Protein AF-A0A971V1D0-F1 (afdb_monomer_lite)

Radius of gyration: 18.41 Å; chains: 1; bounding box: 41×33×54 Å

pLDDT: mean 79.42, std 13.07, range [38.38, 95.38]

Structure (mmCIF, N/CA/C/O backbone):
data_AF-A0A971V1D0-F1
#
_entry.id   AF-A0A971V1D0-F1
#
loop_
_atom_site.group_PDB
_atom_site.id
_atom_site.type_symbol
_atom_site.label_atom_id
_atom_site.label_alt_id
_atom_site.label_comp_id
_atom_site.label_asym_id
_atom_site.label_entity_id
_atom_site.label_seq_id
_atom_site.pdbx_PDB_ins_code
_atom_site.Cartn_x
_atom_site.Cartn_y
_atom_site.Cartn_z
_atom_site.occupancy
_atom_site.B_iso_or_equiv
_atom_site.auth_seq_id
_atom_site.auth_comp_id
_atom_site.auth_asym_id
_atom_site.auth_atom_id
_atom_site.pdbx_PDB_model_num
ATOM 1 N N . MET A 1 1 ? -25.197 -19.937 14.192 1.00 38.38 1 MET A N 1
ATOM 2 C CA . MET A 1 1 ? -24.171 -19.805 15.252 1.00 38.38 1 MET A CA 1
ATOM 3 C C . MET A 1 1 ? -22.985 -19.018 14.695 1.00 38.38 1 MET A C 1
ATOM 5 O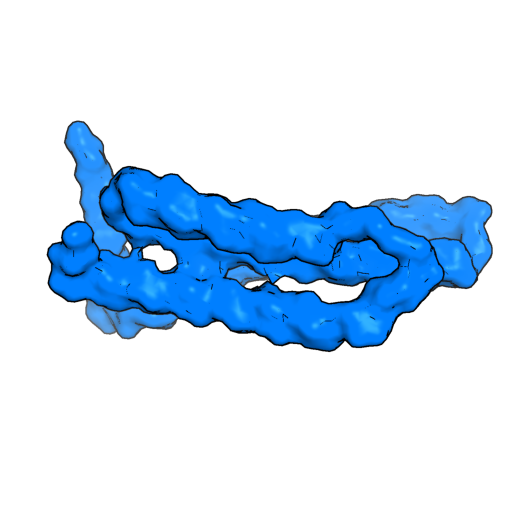 O . MET A 1 1 ? -22.169 -19.589 13.988 1.00 38.38 1 MET A O 1
ATOM 9 N N . GLN A 1 2 ? -22.921 -17.699 14.919 1.00 45.62 2 GLN A N 1
ATOM 10 C CA . GLN A 1 2 ? -21.775 -16.886 14.486 1.00 45.62 2 GLN A CA 1
ATOM 11 C C . GLN A 1 2 ? -20.561 -17.219 15.357 1.00 45.62 2 GLN A C 1
ATOM 13 O O . GLN A 1 2 ? -20.574 -17.021 16.573 1.00 45.62 2 GLN A O 1
ATOM 18 N N . SER A 1 3 ? -19.518 -17.765 14.744 1.00 40.78 3 SER A N 1
ATOM 19 C CA . SER A 1 3 ? -18.291 -18.155 15.425 1.00 40.78 3 SER A CA 1
ATOM 20 C C . SER A 1 3 ? -17.591 -16.923 16.017 1.00 40.78 3 SER A C 1
ATOM 22 O O . SER A 1 3 ? -16.982 -16.144 15.285 1.00 40.78 3 SER A O 1
ATOM 24 N N . LYS A 1 4 ? -17.649 -16.758 17.347 1.00 47.50 4 LYS A N 1
ATOM 25 C CA . LYS A 1 4 ? -17.005 -15.682 18.133 1.00 47.50 4 LYS A CA 1
ATOM 26 C C . LYS A 1 4 ? -15.464 -15.796 18.169 1.00 47.50 4 LYS A C 1
ATOM 28 O O . LYS A 1 4 ? -14.857 -15.616 19.219 1.00 47.50 4 LYS A O 1
ATOM 33 N N . ARG A 1 5 ? -14.808 -16.125 17.049 1.00 54.47 5 ARG A N 1
ATOM 34 C CA . ARG A 1 5 ? -13.350 -16.356 16.999 1.00 54.47 5 ARG A CA 1
ATOM 35 C C . ARG A 1 5 ? -12.552 -15.072 17.211 1.00 54.47 5 ARG A C 1
ATOM 37 O O . ARG A 1 5 ? -11.603 -15.095 17.979 1.00 54.47 5 ARG A O 1
ATOM 44 N N . LEU A 1 6 ? -13.004 -13.948 16.645 1.00 53.62 6 LEU A N 1
ATOM 45 C CA . LEU A 1 6 ? -12.377 -12.635 16.861 1.00 53.62 6 LEU A CA 1
ATOM 46 C C . LEU A 1 6 ? -12.396 -12.224 18.345 1.00 53.62 6 LEU A C 1
ATOM 48 O O . LEU A 1 6 ? -11.446 -11.637 18.847 1.00 53.62 6 LEU A O 1
ATOM 52 N N . LYS A 1 7 ? -13.464 -12.606 19.061 1.00 48.44 7 LYS A N 1
ATOM 53 C CA . LYS A 1 7 ? -13.623 -12.355 20.497 1.00 48.44 7 LYS A CA 1
ATOM 54 C C . LYS A 1 7 ? -12.647 -13.192 21.334 1.00 48.44 7 LYS A C 1
ATOM 56 O O . LYS A 1 7 ? -12.156 -12.710 22.342 1.00 48.44 7 LYS A O 1
ATOM 61 N N . LEU A 1 8 ? -12.335 -14.417 20.904 1.00 53.31 8 LEU A N 1
ATOM 62 C CA . LEU A 1 8 ? -11.388 -15.299 21.595 1.00 53.31 8 LEU A CA 1
ATOM 63 C C . LEU A 1 8 ? -9.934 -14.817 21.450 1.00 53.31 8 LEU A C 1
ATOM 65 O O . LEU A 1 8 ? -9.179 -14.868 22.415 1.00 53.31 8 LEU A O 1
ATOM 69 N N . THR A 1 9 ? -9.553 -14.304 20.274 1.00 53.28 9 THR A N 1
ATOM 70 C CA . THR A 1 9 ? -8.201 -13.768 20.029 1.00 53.28 9 THR A CA 1
ATOM 71 C C . THR A 1 9 ? -7.917 -12.492 20.828 1.00 53.28 9 THR A C 1
ATOM 73 O O . THR A 1 9 ? -6.769 -12.239 21.189 1.00 53.28 9 THR A O 1
ATOM 76 N N . LEU A 1 10 ? -8.960 -11.707 21.127 1.00 51.62 10 LEU A N 1
ATOM 77 C CA . LEU A 1 10 ? -8.881 -10.507 21.968 1.00 51.62 10 LEU A CA 1
ATOM 78 C C . LEU A 1 10 ? -8.724 -10.821 23.468 1.00 51.62 10 LEU A C 1
ATOM 80 O O . LEU A 1 10 ? -8.243 -9.984 24.216 1.00 51.62 10 LEU A O 1
ATOM 84 N N . HIS A 1 11 ? -9.122 -12.014 23.923 1.00 55.97 11 HIS A N 1
ATOM 85 C CA . HIS A 1 11 ? -9.040 -12.410 25.336 1.00 55.97 11 HIS A CA 1
ATOM 86 C C . HIS A 1 11 ? -7.695 -13.049 25.732 1.00 55.97 11 HIS A C 1
ATOM 88 O O . HIS A 1 11 ? -7.510 -13.403 26.896 1.00 55.97 11 HIS A O 1
ATOM 94 N N . LEU A 1 12 ? -6.751 -13.214 24.796 1.00 56.88 12 LEU A N 1
ATOM 95 C CA . LEU A 1 12 ? -5.390 -13.646 25.128 1.00 56.88 12 LEU A CA 1
ATOM 96 C C . LEU A 1 12 ? -4.647 -12.540 25.903 1.00 56.88 12 LEU A C 1
ATOM 98 O O . LEU A 1 12 ? -4.850 -11.365 25.610 1.00 56.88 12 LEU A O 1
ATOM 102 N N . PRO A 1 13 ? -3.729 -12.883 26.830 1.00 55.31 13 PRO A N 1
ATOM 103 C CA . PRO A 1 13 ? -2.932 -11.933 27.618 1.00 55.31 13 PRO A CA 1
ATOM 104 C C . PRO A 1 13 ? -1.824 -11.255 26.782 1.00 55.31 13 PRO A C 1
ATOM 106 O O . PRO A 1 13 ? -0.701 -11.051 27.238 1.00 55.31 13 PRO A O 1
ATOM 109 N N . LEU A 1 14 ? -2.118 -10.943 25.522 1.00 57.25 14 LEU A N 1
ATOM 110 C CA . LEU A 1 14 ? -1.252 -10.258 24.575 1.00 57.25 14 LEU A CA 1
ATOM 111 C C . LEU A 1 14 ? -1.918 -8.947 24.178 1.00 57.25 14 LEU A C 1
ATOM 113 O O . LEU A 1 14 ? -3.125 -8.882 23.971 1.00 57.25 14 LEU A O 1
ATOM 117 N N . ASN A 1 15 ? -1.110 -7.898 24.049 1.00 63.88 15 ASN A N 1
ATOM 118 C CA . ASN A 1 15 ? -1.596 -6.581 23.664 1.00 63.88 15 ASN A CA 1
ATOM 119 C C . ASN A 1 15 ? -2.278 -6.673 22.282 1.00 63.88 15 ASN A C 1
ATOM 121 O O . ASN A 1 15 ? -1.629 -7.021 21.297 1.00 63.88 15 ASN A O 1
ATOM 125 N N . GLU A 1 16 ? -3.578 -6.394 22.206 1.00 66.38 16 GLU A N 1
ATOM 126 C CA . GLU A 1 16 ? -4.441 -6.669 21.041 1.00 66.38 16 GLU A CA 1
ATOM 127 C C . GLU A 1 16 ? -3.915 -6.024 19.748 1.00 66.38 16 GLU A C 1
ATOM 129 O O . GLU A 1 16 ? -3.944 -6.628 18.675 1.00 66.38 16 GLU A O 1
ATOM 134 N N . ALA A 1 17 ? -3.335 -4.825 19.869 1.00 68.25 17 ALA A N 1
ATOM 135 C CA . ALA A 1 17 ? -2.688 -4.117 18.769 1.00 68.25 17 ALA A CA 1
ATOM 136 C C . ALA A 1 17 ? -1.504 -4.901 18.172 1.00 68.25 17 ALA A C 1
ATOM 138 O O . ALA A 1 17 ? -1.278 -4.835 16.965 1.00 68.25 17 ALA A O 1
ATOM 139 N N . LYS A 1 18 ? -0.772 -5.680 18.984 1.00 74.81 18 LYS A N 1
ATOM 140 C CA . LYS A 1 18 ? 0.316 -6.549 18.504 1.00 74.81 18 LYS A CA 1
ATOM 141 C C . LYS A 1 18 ? -0.226 -7.738 17.714 1.00 74.81 18 LYS A C 1
ATOM 143 O O . LYS A 1 18 ? 0.338 -8.056 16.674 1.00 74.81 18 LYS A O 1
ATOM 148 N N . ASN A 1 19 ? -1.326 -8.349 18.157 1.00 78.12 19 ASN A N 1
ATOM 149 C CA . ASN A 1 19 ? -1.958 -9.456 17.429 1.00 78.12 19 ASN A CA 1
ATOM 150 C C . ASN A 1 19 ? -2.538 -8.981 16.092 1.00 78.12 19 ASN A C 1
ATOM 152 O O . ASN A 1 19 ? -2.327 -9.628 15.068 1.00 78.12 19 ASN A O 1
ATOM 156 N N . LEU A 1 20 ? -3.205 -7.822 16.083 1.00 78.88 20 LEU A N 1
ATOM 157 C CA . LEU A 1 20 ? -3.705 -7.213 14.852 1.00 78.88 20 LEU A CA 1
ATOM 158 C C . LEU A 1 20 ? -2.561 -6.876 13.888 1.00 78.88 20 LEU A C 1
ATOM 160 O O . LEU A 1 20 ? -2.631 -7.208 12.708 1.00 78.88 20 LEU A O 1
ATOM 164 N N . CYS A 1 21 ? -1.491 -6.262 14.400 1.00 81.31 21 CYS A N 1
ATOM 165 C CA . CYS A 1 21 ? -0.308 -5.937 13.612 1.00 81.31 21 CYS A CA 1
ATOM 166 C C . CYS A 1 21 ? 0.349 -7.200 13.036 1.00 81.31 21 CYS A C 1
ATOM 168 O O . CYS A 1 21 ? 0.709 -7.211 11.865 1.00 81.31 21 CYS A O 1
ATOM 170 N N . ALA A 1 22 ? 0.432 -8.291 13.806 1.00 84.31 22 ALA A N 1
ATOM 171 C CA . ALA A 1 22 ? 0.962 -9.564 13.323 1.00 84.31 22 ALA A CA 1
ATOM 172 C C . ALA A 1 22 ? 0.093 -10.175 12.209 1.00 84.31 22 ALA A C 1
ATOM 174 O O . ALA A 1 22 ? 0.626 -10.636 11.202 1.00 84.31 22 ALA A O 1
ATOM 175 N N . MET A 1 23 ? -1.237 -10.141 12.348 1.00 85.56 23 MET A N 1
ATOM 176 C CA . MET A 1 23 ? -2.163 -10.650 11.327 1.00 85.56 23 MET A CA 1
ATOM 177 C C . MET A 1 23 ? -2.122 -9.818 10.042 1.00 85.56 23 MET A C 1
ATOM 179 O O . MET A 1 23 ? -2.003 -10.370 8.948 1.00 85.56 23 MET A O 1
ATOM 183 N N . LEU A 1 24 ? -2.186 -8.490 10.167 1.00 86.62 24 LEU A N 1
ATOM 184 C CA . LEU A 1 24 ? -2.082 -7.587 9.022 1.00 86.62 24 LEU A CA 1
ATOM 185 C C . LEU A 1 24 ? -0.709 -7.715 8.359 1.00 86.62 24 LEU A C 1
ATOM 187 O O . LEU A 1 24 ? -0.640 -7.867 7.141 1.00 86.62 24 LEU A O 1
ATOM 191 N N . GLY A 1 25 ? 0.358 -7.732 9.159 1.00 87.12 25 GLY A N 1
ATOM 192 C CA . GLY A 1 25 ? 1.737 -7.882 8.706 1.00 87.12 25 GLY A CA 1
ATOM 193 C C . GLY A 1 25 ? 1.971 -9.187 7.951 1.00 87.12 25 GLY A C 1
ATOM 194 O O . GLY A 1 25 ? 2.613 -9.169 6.907 1.00 87.12 25 GLY A O 1
ATOM 195 N N . TYR A 1 26 ? 1.390 -10.300 8.405 1.00 90.00 26 TYR A N 1
ATOM 196 C CA . TYR A 1 26 ? 1.471 -11.573 7.688 1.00 90.00 26 TYR A CA 1
ATOM 197 C C . TYR A 1 26 ? 0.884 -11.479 6.273 1.00 90.00 26 TYR A C 1
ATOM 199 O O . TYR A 1 26 ? 1.526 -11.894 5.308 1.00 90.00 26 TYR A O 1
ATOM 207 N N . GLY A 1 27 ? -0.297 -10.872 6.125 1.00 89.38 27 GLY A N 1
ATOM 208 C CA . GLY A 1 27 ? -0.881 -10.660 4.800 1.00 89.38 27 GLY A CA 1
ATOM 209 C C . GLY A 1 27 ? -0.058 -9.707 3.934 1.00 89.38 27 GLY A C 1
ATOM 210 O O . GLY A 1 27 ? 0.128 -9.991 2.756 1.00 89.38 27 GLY A O 1
ATOM 211 N N . VAL A 1 28 ? 0.521 -8.646 4.511 1.00 90.31 28 VAL A N 1
ATOM 212 C CA . VAL A 1 28 ? 1.440 -7.740 3.794 1.00 90.31 28 VAL A CA 1
ATOM 213 C C . VAL A 1 28 ? 2.679 -8.483 3.281 1.00 90.31 28 VAL A C 1
ATOM 215 O O . VAL A 1 28 ? 3.096 -8.239 2.152 1.00 90.31 28 VAL A O 1
ATOM 218 N N . VAL A 1 29 ? 3.242 -9.412 4.061 1.00 93.44 29 VAL A N 1
ATOM 219 C CA . VAL A 1 29 ? 4.396 -10.235 3.648 1.00 93.44 29 VAL A CA 1
ATOM 220 C C . VAL A 1 29 ? 4.035 -11.182 2.502 1.00 93.44 29 VAL A C 1
ATOM 222 O O . VAL A 1 29 ? 4.808 -11.336 1.559 1.00 93.44 29 VAL A O 1
ATOM 225 N N . ILE A 1 30 ? 2.859 -11.811 2.542 1.00 93.69 30 ILE A N 1
ATOM 226 C CA . ILE A 1 30 ? 2.406 -12.654 1.425 1.00 93.69 30 ILE A CA 1
ATOM 227 C C . ILE A 1 30 ? 2.189 -11.804 0.172 1.00 93.69 30 ILE A C 1
ATOM 229 O O . ILE A 1 30 ? 2.620 -12.184 -0.917 1.00 93.69 30 ILE A O 1
ATOM 233 N N . LEU A 1 31 ? 1.539 -10.647 0.322 1.00 93.19 31 LEU A N 1
ATOM 234 C CA . LEU A 1 31 ? 1.256 -9.742 -0.787 1.00 93.19 31 LEU A CA 1
ATOM 235 C C . LEU A 1 31 ? 2.553 -9.236 -1.433 1.00 93.19 31 LEU A C 1
ATOM 237 O O . LEU A 1 31 ? 2.666 -9.220 -2.656 1.00 93.19 31 LEU A O 1
ATOM 241 N N . SER A 1 32 ? 3.551 -8.884 -0.617 1.00 92.62 32 SER A N 1
ATOM 242 C CA . SER A 1 32 ? 4.852 -8.434 -1.106 1.00 92.62 32 SER A CA 1
ATOM 243 C C . SER A 1 32 ? 5.584 -9.536 -1.864 1.00 92.62 32 SER A C 1
ATOM 245 O O . SER A 1 32 ? 6.130 -9.269 -2.933 1.00 92.62 32 SER A O 1
ATOM 247 N N . LEU A 1 33 ? 5.525 -10.785 -1.390 1.00 95.12 33 LEU A N 1
ATOM 248 C CA . LEU A 1 33 ? 6.097 -11.930 -2.098 1.00 95.12 33 LEU A CA 1
ATOM 249 C C . LEU A 1 33 ? 5.423 -12.135 -3.461 1.00 95.12 33 LEU A C 1
ATOM 251 O O . LEU A 1 33 ? 6.114 -12.280 -4.470 1.00 95.12 33 LEU A O 1
ATOM 255 N N . LEU A 1 34 ? 4.089 -12.074 -3.521 1.00 94.81 34 LEU A N 1
ATOM 256 C CA . LEU A 1 34 ? 3.343 -12.167 -4.780 1.00 94.81 34 LEU A CA 1
ATOM 257 C C . LEU A 1 34 ? 3.692 -11.028 -5.746 1.00 94.81 34 LEU A C 1
ATOM 259 O O . LEU A 1 34 ? 3.858 -11.268 -6.944 1.00 94.81 34 LEU A O 1
ATOM 263 N N . PHE A 1 35 ? 3.850 -9.801 -5.246 1.00 92.69 35 PHE A N 1
ATOM 264 C CA . PHE A 1 35 ? 4.257 -8.657 -6.064 1.00 92.69 35 PHE A CA 1
ATOM 265 C C . PHE A 1 35 ? 5.683 -8.787 -6.579 1.00 92.69 35 PHE A C 1
ATOM 267 O O . PHE A 1 35 ? 5.915 -8.488 -7.747 1.00 92.69 35 PHE A O 1
ATOM 274 N N . ILE A 1 36 ? 6.614 -9.295 -5.769 1.00 93.25 36 ILE A N 1
ATOM 275 C CA . ILE A 1 36 ? 7.984 -9.580 -6.210 1.00 93.25 36 ILE A CA 1
ATOM 276 C C . ILE A 1 36 ? 7.963 -10.611 -7.338 1.00 93.25 36 ILE A C 1
ATOM 278 O O . ILE A 1 36 ? 8.539 -10.358 -8.393 1.00 93.25 36 ILE A O 1
ATOM 282 N N . VAL A 1 37 ? 7.257 -11.732 -7.164 1.00 95.38 37 VAL A N 1
ATOM 283 C CA . VAL A 1 37 ? 7.144 -12.771 -8.204 1.00 95.38 37 VAL A CA 1
ATOM 284 C C . VAL A 1 37 ? 6.527 -12.198 -9.481 1.00 95.38 37 VAL A C 1
ATOM 286 O O . VAL A 1 37 ? 7.066 -12.392 -10.568 1.00 95.38 37 VAL A O 1
ATOM 289 N N . THR A 1 38 ? 5.444 -11.431 -9.358 1.00 92.94 38 THR A N 1
ATOM 290 C CA . THR A 1 38 ? 4.771 -10.793 -10.501 1.00 92.94 38 THR A CA 1
ATOM 291 C C . THR A 1 38 ? 5.694 -9.804 -11.219 1.00 92.94 38 THR A C 1
ATOM 293 O O . THR A 1 38 ? 5.755 -9.787 -12.447 1.00 92.94 38 THR A O 1
ATOM 296 N N . CYS A 1 39 ? 6.456 -9.011 -10.463 1.00 91.62 39 CYS A N 1
ATOM 297 C CA . CYS A 1 39 ? 7.432 -8.064 -10.992 1.00 91.62 39 CYS A CA 1
ATOM 298 C C . CYS A 1 39 ? 8.564 -8.783 -11.741 1.00 91.62 39 CYS A C 1
ATOM 300 O O . CYS A 1 39 ? 8.898 -8.393 -12.856 1.00 91.62 39 CYS A O 1
ATOM 302 N N . LEU A 1 40 ? 9.102 -9.870 -11.177 1.00 92.31 40 LEU A N 1
ATOM 303 C CA . LEU A 1 40 ? 10.153 -10.672 -11.808 1.00 92.31 40 LEU A CA 1
ATOM 304 C C . LEU A 1 40 ? 9.683 -11.309 -13.117 1.00 92.31 40 LEU A C 1
ATOM 306 O O . LEU A 1 40 ? 10.407 -11.260 -14.107 1.00 92.31 40 LEU A O 1
ATOM 310 N N . VAL A 1 41 ? 8.472 -11.870 -13.143 1.00 93.69 41 VAL A N 1
ATOM 311 C CA . VAL A 1 41 ? 7.910 -12.481 -14.357 1.00 93.69 41 VAL A CA 1
ATOM 312 C C . VAL A 1 41 ? 7.691 -11.427 -15.444 1.00 93.69 41 VAL A C 1
ATOM 314 O O . VAL A 1 41 ? 8.095 -11.638 -16.588 1.00 93.69 41 VAL A O 1
ATOM 317 N N . LEU A 1 42 ? 7.098 -10.280 -15.101 1.00 90.94 42 LEU A N 1
ATOM 318 C CA . LEU A 1 42 ? 6.785 -9.235 -16.079 1.00 90.94 42 LEU A CA 1
ATOM 319 C C . LEU A 1 42 ? 8.036 -8.509 -16.579 1.00 90.94 42 LEU A C 1
ATOM 321 O O . LEU A 1 42 ? 8.236 -8.409 -17.788 1.00 90.94 42 LEU A O 1
ATOM 325 N N . LEU A 1 43 ? 8.908 -8.039 -15.684 1.00 90.00 43 LEU A N 1
ATOM 326 C CA . LEU A 1 43 ? 10.140 -7.362 -16.093 1.00 90.00 43 LEU A CA 1
ATOM 327 C C . LEU A 1 43 ? 11.123 -8.326 -16.751 1.00 90.00 43 LEU A C 1
ATOM 329 O O . LEU A 1 43 ? 11.753 -7.947 -17.733 1.00 90.00 43 LEU A O 1
ATOM 333 N N . GLY A 1 44 ? 11.219 -9.568 -16.268 1.00 89.62 44 GLY A N 1
ATOM 334 C CA . GLY A 1 44 ? 12.013 -10.618 -16.903 1.00 89.62 44 GLY A CA 1
ATOM 335 C C . GLY A 1 44 ? 11.549 -10.872 -18.336 1.00 89.62 44 GLY A C 1
ATOM 336 O O . GLY A 1 44 ? 12.359 -10.806 -19.260 1.00 89.62 44 GLY A O 1
ATOM 337 N N . GLY A 1 45 ? 10.239 -11.043 -18.541 1.00 89.50 45 GLY A N 1
ATOM 338 C CA . GLY A 1 45 ? 9.652 -11.219 -19.871 1.00 89.50 45 GLY A CA 1
ATOM 339 C C . GLY A 1 45 ? 9.887 -10.029 -20.805 1.00 89.50 45 GLY A C 1
ATOM 340 O O . GLY A 1 45 ? 10.286 -10.217 -21.953 1.00 89.50 45 GLY A O 1
ATOM 341 N N . ILE A 1 46 ? 9.702 -8.798 -20.318 1.00 89.19 46 ILE A N 1
ATOM 342 C CA . ILE A 1 46 ? 9.902 -7.582 -21.125 1.00 89.19 46 ILE A CA 1
ATOM 343 C C . ILE A 1 46 ? 11.392 -7.373 -21.435 1.00 89.19 46 ILE A C 1
ATOM 345 O O . ILE A 1 46 ? 11.741 -7.048 -22.568 1.00 89.19 46 ILE A O 1
ATOM 349 N N . SER A 1 47 ? 12.285 -7.612 -20.471 1.00 87.81 47 SER A N 1
ATOM 350 C CA . SER A 1 47 ? 13.734 -7.436 -20.649 1.00 87.81 47 SER A CA 1
ATOM 351 C C . SER A 1 47 ? 14.344 -8.362 -21.703 1.00 87.81 47 SER A C 1
ATOM 353 O O . SER A 1 47 ? 15.378 -8.033 -22.275 1.00 87.81 47 SER A O 1
ATOM 355 N N . ALA A 1 48 ? 13.693 -9.492 -22.000 1.00 88.31 48 ALA A N 1
ATOM 356 C CA . ALA A 1 48 ? 14.144 -10.417 -23.032 1.00 88.31 48 ALA A CA 1
ATOM 357 C C . ALA A 1 48 ? 13.932 -9.879 -24.459 1.00 88.31 48 ALA A C 1
ATOM 359 O O . ALA A 1 48 ? 14.620 -10.316 -25.377 1.00 88.31 48 ALA A O 1
ATOM 360 N N . SER A 1 49 ? 12.972 -8.967 -24.662 1.00 85.50 49 SER A N 1
ATOM 361 C CA . SER A 1 49 ? 12.555 -8.507 -26.000 1.00 85.50 49 SER A CA 1
ATOM 362 C C . SER A 1 49 ? 12.662 -6.993 -26.217 1.00 85.50 49 SER A C 1
ATOM 364 O O . SER A 1 49 ? 12.661 -6.551 -27.363 1.00 85.50 49 SER A O 1
ATOM 366 N N . PHE A 1 50 ? 12.743 -6.188 -25.154 1.00 87.38 50 PHE A N 1
ATOM 367 C CA . PHE A 1 50 ? 12.657 -4.725 -25.226 1.00 87.38 50 PHE A CA 1
ATOM 368 C C . PHE A 1 50 ? 13.878 -4.018 -24.620 1.00 87.38 50 PHE A C 1
ATOM 370 O O . PHE A 1 50 ? 14.608 -4.579 -23.805 1.00 87.38 50 PHE A O 1
ATOM 377 N N . SER A 1 51 ? 14.087 -2.754 -25.010 1.00 88.31 51 SER A N 1
ATOM 378 C CA . SER A 1 51 ? 15.167 -1.905 -24.495 1.00 88.31 51 SER A CA 1
ATOM 379 C C . SER A 1 51 ? 14.995 -1.576 -23.006 1.00 88.31 51 SER A C 1
ATOM 381 O O . SER A 1 51 ? 13.886 -1.571 -22.464 1.00 88.31 51 SER A O 1
ATOM 383 N N . SER A 1 52 ? 16.106 -1.244 -22.343 1.00 84.94 52 SER A N 1
ATOM 384 C CA . SER A 1 52 ? 16.138 -0.899 -20.915 1.00 84.94 52 SER A CA 1
ATOM 385 C C . SER A 1 52 ? 15.213 0.269 -20.550 1.00 84.94 52 SER A C 1
ATOM 387 O O . SER A 1 52 ? 14.653 0.281 -19.457 1.00 84.94 52 SER A O 1
ATOM 389 N N . GLU A 1 53 ? 14.984 1.210 -21.467 1.00 86.12 53 GLU A N 1
ATOM 390 C CA . GLU A 1 53 ? 14.066 2.345 -21.289 1.00 86.12 53 GLU A CA 1
ATOM 391 C C . GLU A 1 53 ? 12.601 1.908 -21.144 1.00 86.12 53 GLU A C 1
ATOM 393 O O . GLU A 1 53 ? 11.847 2.453 -20.337 1.00 86.12 53 GLU A O 1
ATOM 398 N N . ILE A 1 54 ? 12.188 0.881 -21.890 1.00 85.62 54 ILE A N 1
ATOM 399 C CA . ILE A 1 54 ? 10.827 0.338 -21.815 1.00 85.62 54 ILE A CA 1
ATOM 400 C C . ILE A 1 54 ? 10.652 -0.452 -20.516 1.00 85.62 54 ILE A C 1
ATOM 402 O O . ILE A 1 54 ? 9.586 -0.401 -19.896 1.00 85.62 54 ILE A O 1
ATOM 406 N N . VAL A 1 55 ? 11.697 -1.154 -20.073 1.00 87.19 55 VAL A N 1
ATOM 407 C CA . VAL A 1 55 ? 11.690 -1.899 -18.808 1.00 87.19 55 VAL A CA 1
ATOM 408 C C . VAL A 1 55 ? 11.540 -0.941 -17.621 1.00 87.19 55 VAL A C 1
ATOM 410 O O . VAL A 1 55 ? 10.687 -1.167 -16.760 1.00 87.19 55 VAL A O 1
ATOM 413 N N . THR A 1 56 ? 12.300 0.160 -17.586 1.00 85.12 56 THR A N 1
ATOM 414 C CA . THR A 1 56 ? 12.208 1.153 -16.499 1.00 85.12 56 THR A CA 1
ATOM 415 C C . THR A 1 56 ? 10.871 1.891 -16.505 1.00 85.12 56 THR A C 1
ATOM 417 O O . THR A 1 56 ? 10.270 2.070 -15.443 1.00 85.12 56 THR A O 1
ATOM 420 N N . ALA A 1 57 ? 10.346 2.251 -17.680 1.00 85.44 57 ALA A N 1
ATOM 421 C CA . ALA A 1 57 ? 9.024 2.863 -17.800 1.00 85.44 57 ALA A CA 1
ATOM 422 C C . ALA A 1 57 ? 7.902 1.931 -17.304 1.00 85.44 57 ALA A C 1
ATOM 424 O O . ALA A 1 57 ? 6.995 2.379 -16.599 1.00 85.44 57 ALA A O 1
ATOM 425 N N . ASN A 1 58 ? 7.971 0.633 -17.618 1.00 86.44 58 ASN A N 1
ATOM 426 C CA . ASN A 1 58 ? 7.015 -0.350 -17.104 1.00 86.44 58 ASN A CA 1
ATOM 427 C C . ASN A 1 58 ? 7.134 -0.525 -15.588 1.00 86.44 58 ASN A C 1
ATOM 429 O O . ASN A 1 58 ? 6.115 -0.513 -14.901 1.00 86.44 58 ASN A O 1
ATOM 433 N N . PHE A 1 59 ? 8.352 -0.607 -15.047 1.00 86.44 59 PHE A N 1
ATOM 434 C CA . PHE A 1 59 ? 8.549 -0.689 -13.599 1.00 86.44 59 PHE A CA 1
ATOM 435 C C . PHE A 1 59 ? 7.908 0.499 -12.866 1.00 86.44 59 PHE A C 1
ATOM 437 O O . PHE A 1 59 ? 7.167 0.306 -11.902 1.00 86.44 59 PHE A O 1
ATOM 444 N N . LEU A 1 60 ? 8.111 1.723 -13.367 1.00 85.38 60 LEU A N 1
ATOM 445 C CA . LEU A 1 60 ? 7.507 2.932 -12.796 1.00 85.38 60 LEU A CA 1
ATOM 446 C C . LEU A 1 60 ? 5.974 2.928 -12.873 1.00 85.38 60 LEU A C 1
ATOM 448 O O . LEU A 1 60 ? 5.324 3.409 -11.945 1.00 85.38 60 LEU A O 1
ATOM 452 N N . LYS A 1 61 ? 5.387 2.363 -13.935 1.00 84.88 61 LYS A N 1
ATOM 453 C CA . LYS A 1 61 ? 3.929 2.190 -14.048 1.00 84.88 61 LYS A CA 1
ATOM 454 C C . LYS A 1 61 ? 3.365 1.173 -13.056 1.00 84.88 61 LYS A C 1
ATOM 456 O O . LYS A 1 61 ? 2.233 1.331 -12.614 1.00 84.88 61 LYS A O 1
ATOM 461 N N . MET A 1 62 ? 4.136 0.153 -12.684 1.00 86.25 62 MET A N 1
ATOM 462 C CA . MET A 1 62 ? 3.686 -0.887 -11.751 1.00 86.25 62 MET A CA 1
ATOM 463 C C . MET A 1 62 ? 3.698 -0.425 -10.285 1.00 86.25 62 MET A C 1
ATOM 465 O O . MET A 1 62 ? 2.915 -0.930 -9.482 1.00 86.25 62 MET A O 1
ATOM 469 N N . LEU A 1 63 ? 4.538 0.554 -9.923 1.00 87.00 63 LEU A N 1
ATOM 470 C CA . LEU A 1 63 ? 4.618 1.104 -8.561 1.00 87.00 63 LEU A CA 1
ATOM 471 C C . LEU A 1 63 ? 3.263 1.552 -7.974 1.00 87.00 63 LEU A C 1
ATOM 473 O O . LEU A 1 63 ? 2.919 1.074 -6.888 1.00 87.00 63 LEU A O 1
ATOM 477 N N . PRO A 1 64 ? 2.471 2.426 -8.631 1.00 87.88 64 PRO A N 1
ATOM 478 C CA . PRO A 1 64 ? 1.174 2.838 -8.097 1.00 87.88 64 PRO A CA 1
ATOM 479 C C . PRO A 1 64 ? 0.201 1.660 -7.960 1.00 87.88 64 PRO A C 1
ATOM 481 O O . PRO A 1 64 ? -0.560 1.621 -6.996 1.00 87.88 64 PRO A O 1
ATOM 484 N N . TRP A 1 65 ? 0.270 0.656 -8.840 1.00 89.06 65 TRP A N 1
ATOM 485 C CA . TRP A 1 65 ? -0.578 -0.539 -8.752 1.00 89.06 65 TRP A CA 1
ATOM 486 C C . TRP A 1 65 ? -0.225 -1.420 -7.555 1.00 89.06 65 TRP A C 1
ATOM 488 O O . TRP A 1 65 ? -1.126 -1.915 -6.876 1.00 89.06 65 TRP A O 1
ATOM 498 N N . PHE A 1 66 ? 1.064 -1.581 -7.248 1.00 90.19 66 PHE A N 1
ATOM 499 C CA . PHE A 1 66 ? 1.489 -2.284 -6.037 1.00 90.19 66 PHE A CA 1
ATOM 500 C C . PHE A 1 66 ? 1.055 -1.535 -4.774 1.00 90.19 66 PHE A C 1
ATOM 502 O O . PHE A 1 66 ? 0.538 -2.153 -3.843 1.00 90.19 66 PHE A O 1
ATOM 509 N N . LEU A 1 67 ? 1.182 -0.204 -4.754 1.00 89.38 67 LEU A N 1
ATOM 510 C CA . LEU A 1 67 ? 0.669 0.621 -3.654 1.00 89.38 67 LEU A CA 1
ATOM 511 C C . LEU A 1 67 ? -0.855 0.487 -3.500 1.00 89.38 67 LEU A C 1
ATOM 513 O O . LEU A 1 67 ? -1.336 0.313 -2.380 1.00 89.38 67 LEU A O 1
ATOM 517 N N . GLY A 1 68 ? -1.600 0.477 -4.608 1.00 89.81 68 GLY A N 1
ATOM 518 C CA . GLY A 1 68 ? -3.045 0.233 -4.617 1.00 89.81 68 GLY A CA 1
ATOM 519 C C . GLY A 1 68 ? -3.414 -1.153 -4.086 1.00 89.81 68 GLY A C 1
ATOM 520 O O . GLY A 1 68 ? -4.384 -1.304 -3.345 1.00 89.81 68 GLY A O 1
ATOM 521 N N . GLY A 1 69 ? -2.594 -2.160 -4.375 1.00 90.25 69 GLY A N 1
ATOM 522 C CA . GLY A 1 69 ? -2.719 -3.502 -3.815 1.00 90.25 69 GLY A CA 1
ATOM 523 C C . GLY A 1 69 ? -2.555 -3.556 -2.289 1.00 90.25 69 GLY A C 1
ATOM 524 O O . GLY A 1 69 ? -3.334 -4.208 -1.594 1.00 90.25 69 GLY A O 1
ATOM 525 N N . TYR A 1 70 ? -1.591 -2.821 -1.729 1.00 90.12 70 TYR A N 1
ATOM 526 C CA . TYR A 1 70 ? -1.473 -2.707 -0.270 1.00 90.12 70 TYR A CA 1
ATOM 527 C C . TYR A 1 70 ? -2.648 -1.933 0.340 1.00 90.12 70 TYR A C 1
ATOM 529 O O . TYR A 1 70 ? -3.206 -2.358 1.354 1.00 90.12 70 TYR A O 1
ATOM 537 N N . ALA A 1 71 ? -3.062 -0.830 -0.290 1.00 89.75 71 ALA A N 1
ATOM 538 C CA . ALA A 1 71 ? -4.190 -0.025 0.173 1.00 89.75 71 ALA A CA 1
ATOM 539 C C . ALA A 1 71 ? -5.506 -0.825 0.161 1.00 89.75 71 ALA A C 1
ATOM 541 O O . ALA A 1 71 ? -6.254 -0.792 1.136 1.00 89.75 71 ALA A O 1
ATOM 542 N N . THR A 1 72 ? -5.770 -1.598 -0.898 1.00 91.62 72 THR A N 1
ATOM 543 C CA . THR A 1 72 ? -6.952 -2.476 -0.997 1.00 91.62 72 THR A CA 1
ATOM 544 C C . THR A 1 72 ? -6.967 -3.540 0.092 1.00 91.62 72 THR A C 1
ATOM 546 O O . THR A 1 72 ? -8.012 -3.752 0.704 1.00 91.62 72 THR A O 1
ATOM 549 N N . TYR A 1 73 ? -5.828 -4.172 0.387 1.00 91.19 73 TYR A N 1
ATOM 550 C CA . TYR A 1 73 ? -5.732 -5.142 1.480 1.00 91.19 73 TYR A CA 1
ATOM 551 C C . TYR A 1 73 ? -6.067 -4.508 2.841 1.00 91.19 73 TYR A C 1
ATOM 553 O O . TYR A 1 73 ? -6.896 -5.036 3.586 1.00 91.19 73 TYR A O 1
ATOM 561 N N . LEU A 1 74 ? -5.478 -3.348 3.151 1.00 88.00 74 LEU A N 1
ATOM 562 C CA . LEU A 1 74 ? -5.695 -2.653 4.426 1.00 88.00 74 LEU A CA 1
ATOM 563 C C . LEU A 1 74 ? -7.127 -2.124 4.573 1.00 88.00 74 LEU A C 1
ATOM 565 O O . LEU A 1 74 ? -7.734 -2.261 5.636 1.00 88.00 74 LEU A O 1
ATOM 569 N N . LEU A 1 75 ? -7.699 -1.566 3.506 1.00 87.56 75 LEU A N 1
ATOM 570 C CA . LEU A 1 75 ? -9.091 -1.115 3.489 1.00 87.56 75 LEU A CA 1
ATOM 571 C C . LEU A 1 75 ? -10.070 -2.295 3.560 1.00 87.56 75 LEU A C 1
ATOM 573 O O . LEU A 1 75 ? -11.076 -2.221 4.263 1.00 87.56 75 LEU A O 1
ATOM 577 N N . GLY A 1 76 ? -9.765 -3.412 2.897 1.00 86.56 76 GLY A N 1
ATOM 578 C CA . GLY A 1 76 ? -10.550 -4.642 2.994 1.00 86.56 76 GLY A CA 1
ATOM 579 C C . GLY A 1 76 ? -10.553 -5.219 4.411 1.00 86.56 76 GLY A C 1
ATOM 580 O O . GLY A 1 76 ? -11.603 -5.638 4.909 1.00 86.56 76 GLY A O 1
ATOM 581 N N . ALA A 1 77 ? -9.407 -5.178 5.096 1.00 86.75 77 ALA A N 1
ATOM 582 C CA . ALA A 1 77 ? -9.313 -5.552 6.502 1.00 86.75 77 ALA A CA 1
ATOM 583 C C . ALA A 1 77 ? -10.156 -4.622 7.390 1.00 86.75 77 ALA A C 1
ATOM 585 O O . ALA A 1 77 ? -10.928 -5.105 8.219 1.00 86.75 77 ALA A O 1
ATOM 586 N N . TRP A 1 78 ? -10.089 -3.307 7.159 1.00 84.44 78 TRP A N 1
ATOM 587 C CA . TRP A 1 78 ? -10.906 -2.319 7.867 1.00 84.44 78 TRP A CA 1
ATOM 588 C C . TRP A 1 78 ? -12.415 -2.592 7.734 1.00 84.44 78 TRP A C 1
ATOM 590 O O . TRP A 1 78 ? -13.116 -2.660 8.743 1.00 84.44 78 TRP A O 1
ATOM 600 N N . ILE A 1 79 ? -12.912 -2.838 6.518 1.00 85.00 79 ILE A N 1
ATOM 601 C CA . ILE A 1 79 ? -14.328 -3.174 6.274 1.00 85.00 79 ILE A CA 1
ATOM 602 C C . ILE A 1 79 ? -14.705 -4.503 6.950 1.00 85.00 79 ILE A C 1
ATOM 604 O O . ILE A 1 79 ? -15.808 -4.650 7.475 1.00 85.00 79 ILE A O 1
ATOM 608 N N . SER A 1 80 ? -13.797 -5.480 6.957 1.00 81.44 80 SER A N 1
ATOM 609 C CA . SER A 1 80 ? -14.053 -6.810 7.525 1.00 81.44 80 SER A CA 1
ATOM 610 C C . SER A 1 80 ? -14.158 -6.802 9.051 1.00 81.44 80 SER A C 1
ATOM 612 O O . SER A 1 80 ? -14.917 -7.602 9.611 1.00 81.44 80 SER A O 1
ATOM 614 N N . PHE A 1 81 ? -13.421 -5.911 9.722 1.00 76.75 81 PHE A N 1
ATOM 615 C CA . PHE A 1 81 ? -13.441 -5.792 11.180 1.00 76.75 81 PHE A CA 1
ATOM 616 C C . PHE A 1 81 ? -14.686 -5.090 11.728 1.00 76.75 81 PHE A C 1
ATOM 618 O O . PHE A 1 81 ? -15.035 -5.338 12.884 1.00 76.75 81 PHE A O 1
ATOM 625 N N . GLU A 1 82 ? -15.409 -4.304 10.924 1.00 78.69 82 GLU A N 1
ATOM 626 C CA . GLU A 1 82 ? -16.626 -3.664 11.424 1.00 78.69 82 GLU A CA 1
ATOM 627 C C . GLU A 1 82 ? -17.730 -4.689 11.730 1.00 78.69 82 GLU A C 1
ATOM 629 O O . GLU A 1 82 ? -18.011 -5.554 10.895 1.00 78.69 82 GLU A O 1
ATOM 634 N N . PRO A 1 83 ? -18.402 -4.624 12.894 1.00 69.19 83 PRO A N 1
ATOM 635 C CA . PRO A 1 83 ? -19.453 -5.572 13.249 1.00 69.19 83 PRO A CA 1
ATOM 636 C C . PRO A 1 83 ? -20.787 -5.259 12.560 1.00 69.19 83 PRO A C 1
ATOM 638 O O . PRO A 1 83 ? -21.569 -6.175 12.304 1.00 69.19 83 PRO A O 1
ATOM 641 N N . VAL A 1 84 ? -21.055 -3.983 12.258 1.00 80.62 84 VAL A N 1
ATOM 642 C CA . VAL A 1 84 ? -22.351 -3.514 11.747 1.00 80.62 84 VAL A CA 1
ATOM 643 C C . VAL A 1 84 ? -22.352 -3.450 10.223 1.00 80.62 84 VAL A C 1
ATOM 645 O O . VAL A 1 84 ? -21.546 -2.753 9.610 1.00 80.62 84 VAL A O 1
ATOM 648 N N . TRP A 1 85 ? -23.304 -4.142 9.591 1.00 77.00 85 TRP A N 1
ATOM 649 C CA . TRP A 1 85 ? -23.401 -4.243 8.128 1.00 77.00 85 TRP A CA 1
ATOM 650 C C . TRP A 1 85 ? -23.552 -2.879 7.437 1.00 77.00 85 TRP A C 1
ATOM 652 O O . TRP A 1 85 ? -22.935 -2.641 6.403 1.00 77.00 85 TRP A O 1
ATOM 662 N N . MET A 1 86 ? -24.320 -1.963 8.031 1.00 84.50 86 MET A N 1
ATOM 663 C CA . MET A 1 86 ? -24.551 -0.635 7.465 1.00 84.50 86 MET A CA 1
ATOM 664 C C . MET A 1 86 ? -23.261 0.200 7.459 1.00 84.50 86 MET A C 1
ATOM 666 O O . MET A 1 86 ? -22.960 0.865 6.470 1.00 84.50 86 MET A O 1
ATOM 670 N N . GLN A 1 87 ? -22.444 0.094 8.515 1.00 81.50 87 GLN A N 1
ATOM 671 C CA . GLN A 1 87 ? -21.134 0.749 8.581 1.00 81.50 87 GLN A CA 1
ATOM 672 C C . GLN A 1 87 ? -20.140 0.143 7.587 1.00 81.50 87 GLN A C 1
ATOM 674 O O . GLN A 1 87 ? -19.356 0.880 7.000 1.00 81.50 87 GLN A O 1
ATOM 679 N N . ARG A 1 88 ? -20.210 -1.167 7.310 1.00 84.44 88 ARG A 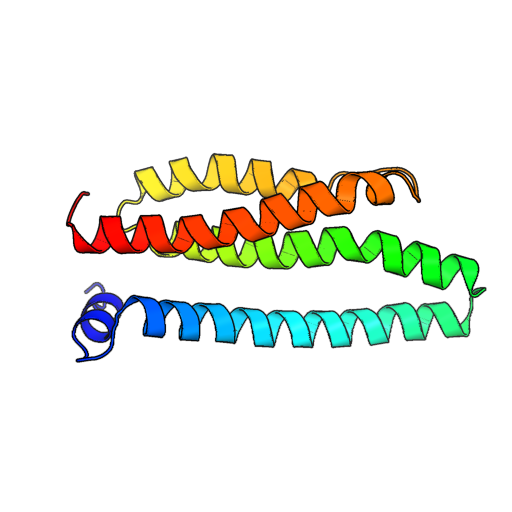N 1
ATOM 680 C CA . ARG A 1 88 ? -19.397 -1.790 6.247 1.00 84.44 88 ARG A CA 1
ATOM 681 C C . ARG A 1 88 ? -19.678 -1.176 4.882 1.00 84.44 88 ARG A C 1
ATOM 683 O O . ARG A 1 88 ? -18.738 -0.868 4.159 1.00 84.44 88 ARG A O 1
ATOM 690 N N . VAL A 1 89 ? -20.953 -0.977 4.543 1.00 87.00 89 VAL A N 1
ATOM 691 C CA . VAL A 1 89 ? -21.352 -0.359 3.267 1.00 87.00 89 VAL A CA 1
ATOM 692 C C . VAL A 1 89 ? -20.915 1.107 3.216 1.00 87.00 89 VAL A C 1
ATOM 694 O O . VAL A 1 89 ? -20.334 1.541 2.223 1.00 87.00 89 VAL A O 1
ATOM 697 N N . LEU A 1 90 ? -21.121 1.852 4.305 1.00 86.44 90 LEU A N 1
ATOM 698 C CA . LEU A 1 90 ? -20.680 3.245 4.418 1.00 86.44 90 LEU A CA 1
ATOM 699 C C . LEU A 1 90 ? -19.158 3.392 4.295 1.00 86.44 90 LEU A C 1
ATOM 701 O O . LEU A 1 90 ? -18.709 4.314 3.627 1.00 86.44 90 LEU A O 1
ATOM 705 N N . ASN A 1 91 ? -18.378 2.477 4.875 1.00 85.88 91 ASN A N 1
ATOM 706 C CA . ASN A 1 91 ? -16.913 2.468 4.801 1.00 85.88 91 ASN A CA 1
ATOM 707 C C . ASN A 1 91 ? -16.392 1.954 3.447 1.00 85.88 91 ASN A C 1
ATOM 709 O O . ASN A 1 91 ? -15.308 2.346 3.013 1.00 85.88 91 ASN A O 1
ATOM 713 N N . ALA A 1 92 ? -17.163 1.118 2.746 1.00 87.19 92 ALA A N 1
ATOM 714 C CA . ALA A 1 92 ? -16.803 0.629 1.420 1.00 87.19 92 ALA A CA 1
ATOM 715 C C . ALA A 1 92 ? -16.808 1.744 0.362 1.00 87.19 92 ALA A C 1
ATOM 717 O O . ALA A 1 92 ? -15.940 1.750 -0.506 1.00 87.19 92 ALA A O 1
ATOM 718 N N . MET A 1 93 ? -17.724 2.716 0.448 1.00 88.56 93 MET A N 1
ATOM 719 C CA . MET A 1 93 ? -17.772 3.848 -0.490 1.00 88.56 93 MET A CA 1
ATOM 720 C C . MET A 1 93 ? -16.459 4.658 -0.546 1.00 88.56 93 MET A C 1
ATOM 722 O O . MET A 1 93 ? -15.876 4.756 -1.629 1.00 88.56 93 MET A O 1
ATOM 726 N N . PRO A 1 94 ? -15.932 5.202 0.573 1.00 87.12 94 PRO A N 1
ATOM 727 C CA . PRO A 1 94 ? -14.655 5.904 0.561 1.00 87.12 94 PRO A CA 1
ATOM 728 C C . PRO A 1 94 ? -13.485 4.961 0.271 1.00 87.12 94 PRO A C 1
ATOM 730 O O . PRO A 1 94 ? -12.512 5.393 -0.338 1.00 87.12 94 PRO A O 1
ATOM 733 N N . ALA A 1 95 ? -13.569 3.677 0.641 1.00 87.81 95 ALA A N 1
ATOM 734 C CA . ALA A 1 95 ? -12.532 2.708 0.302 1.00 87.81 95 ALA A CA 1
ATOM 735 C C . ALA A 1 95 ? -12.401 2.519 -1.217 1.00 87.81 95 ALA A C 1
ATOM 737 O O . ALA A 1 95 ? -11.296 2.602 -1.745 1.00 87.81 95 ALA A O 1
ATOM 738 N N . VAL A 1 96 ? -13.513 2.333 -1.932 1.00 88.94 96 VAL A N 1
ATOM 739 C CA . VAL A 1 96 ? -13.512 2.215 -3.400 1.00 88.94 96 VAL A CA 1
ATOM 740 C C . VAL A 1 96 ? -13.013 3.506 -4.047 1.00 88.94 96 VAL A C 1
ATOM 742 O O . VAL A 1 96 ? -12.176 3.448 -4.946 1.00 88.94 96 VAL A O 1
ATOM 745 N N . ALA A 1 97 ? -13.459 4.667 -3.556 1.00 87.81 97 ALA A N 1
ATOM 746 C CA . ALA A 1 97 ? -12.989 5.959 -4.050 1.00 87.81 97 ALA A CA 1
ATOM 747 C C . ALA A 1 97 ? -11.467 6.116 -3.883 1.00 87.81 97 ALA A C 1
ATOM 749 O O . ALA A 1 97 ? -10.777 6.463 -4.838 1.00 87.81 97 ALA A O 1
ATOM 750 N N . LEU A 1 98 ? -10.920 5.787 -2.710 1.00 87.75 98 LEU A N 1
ATOM 751 C CA . LEU A 1 98 ? -9.478 5.847 -2.457 1.00 87.75 98 LEU A CA 1
ATOM 752 C C . LEU A 1 98 ? -8.697 4.870 -3.335 1.00 87.75 98 LEU A C 1
ATOM 754 O O . LEU A 1 98 ? -7.670 5.244 -3.891 1.00 87.75 98 LEU A O 1
ATOM 758 N N . VAL A 1 99 ? -9.188 3.640 -3.493 1.00 88.19 99 VAL A N 1
ATOM 759 C CA . VAL A 1 99 ? -8.556 2.623 -4.345 1.00 88.19 99 VAL A CA 1
ATOM 760 C C . VAL A 1 99 ? -8.537 3.063 -5.807 1.00 88.19 99 VAL A C 1
ATOM 762 O O . VAL A 1 99 ? -7.532 2.867 -6.487 1.00 88.19 99 VAL A O 1
ATOM 765 N N . SER A 1 100 ? -9.606 3.705 -6.287 1.00 86.56 100 SER A N 1
ATOM 766 C CA . SER A 1 100 ? -9.699 4.165 -7.677 1.00 86.56 100 SER A CA 1
ATOM 767 C C . SER A 1 100 ? -8.590 5.154 -8.062 1.00 86.56 100 SER A C 1
ATOM 769 O O . SER A 1 100 ? -8.117 5.122 -9.196 1.00 86.56 100 SER A O 1
ATOM 771 N N . LEU A 1 101 ? -8.087 5.945 -7.105 1.00 85.94 101 LEU A N 1
ATOM 772 C CA . LEU A 1 101 ? -6.975 6.880 -7.322 1.00 85.94 101 LEU A CA 1
ATOM 773 C C . LEU A 1 101 ? -5.658 6.175 -7.682 1.00 85.94 101 LEU A C 1
ATOM 775 O O . LEU A 1 101 ? -4.828 6.757 -8.374 1.00 85.94 101 LEU A O 1
ATOM 779 N N . PHE A 1 102 ? -5.458 4.930 -7.236 1.00 84.50 102 PHE A N 1
ATOM 780 C CA . PHE A 1 102 ? -4.246 4.155 -7.534 1.00 84.50 102 PHE A CA 1
ATOM 781 C C . PHE A 1 102 ? -4.277 3.503 -8.924 1.00 84.50 102 PHE A C 1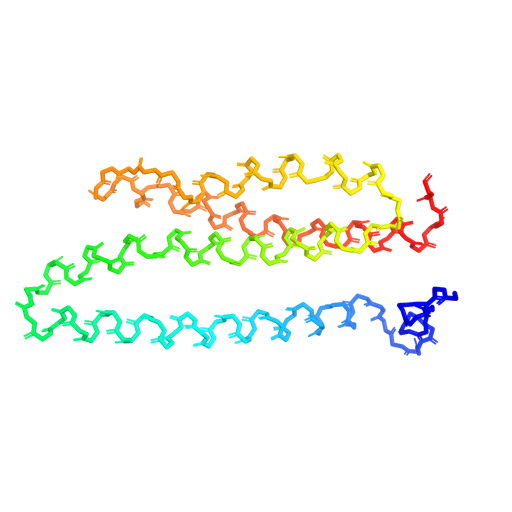
ATOM 783 O O . PHE A 1 102 ? -3.223 3.159 -9.458 1.00 84.50 102 PHE A O 1
ATOM 790 N N . TYR A 1 103 ? -5.469 3.325 -9.501 1.00 84.06 103 TYR A N 1
ATOM 791 C CA . TYR A 1 103 ? -5.686 2.653 -10.790 1.00 84.06 103 TYR A CA 1
ATOM 792 C C . TYR A 1 103 ? -6.154 3.601 -11.893 1.00 84.06 103 TYR A C 1
ATOM 794 O O . TYR A 1 103 ? -6.602 3.149 -12.946 1.00 84.06 103 TYR A O 1
ATOM 802 N N . MET A 1 104 ? -6.071 4.910 -11.664 1.00 83.50 104 MET A N 1
ATOM 803 C CA . MET A 1 104 ? -6.423 5.890 -12.679 1.00 83.50 104 MET A CA 1
ATOM 804 C C . MET A 1 104 ? -5.495 5.711 -13.894 1.00 83.50 104 MET A C 1
ATOM 806 O O . MET A 1 104 ? -4.316 5.378 -13.752 1.00 83.50 104 MET A O 1
ATOM 810 N N . ASP A 1 105 ? -6.004 5.873 -15.110 1.00 74.06 105 ASP A N 1
ATOM 811 C CA . ASP A 1 105 ? -5.137 5.793 -16.284 1.00 74.06 105 ASP A CA 1
ATOM 812 C C . ASP A 1 105 ? -4.454 7.151 -16.485 1.00 74.06 105 ASP A C 1
ATOM 814 O O . ASP A 1 105 ? -5.114 8.193 -16.469 1.00 74.06 105 ASP A O 1
ATOM 818 N N . ALA A 1 106 ? -3.130 7.160 -16.619 1.00 68.12 106 ALA A N 1
ATOM 819 C CA . ALA A 1 106 ? -2.378 8.383 -16.880 1.00 68.12 106 ALA A CA 1
ATOM 820 C C . ALA A 1 106 ? -1.197 8.115 -17.811 1.00 68.12 106 ALA A C 1
ATOM 822 O O . ALA A 1 106 ? -0.667 7.003 -17.900 1.00 68.12 106 ALA A O 1
ATOM 823 N N . SER A 1 107 ? -0.755 9.168 -18.497 1.00 69.50 107 SER A N 1
ATOM 824 C CA . SER A 1 107 ? 0.391 9.101 -19.396 1.00 69.50 107 SER A CA 1
ATOM 825 C C . SER A 1 107 ? 1.665 8.660 -18.660 1.00 69.50 107 SER A C 1
ATOM 827 O O . SER A 1 107 ? 1.882 8.945 -17.479 1.00 69.50 107 SER A O 1
ATOM 829 N N . SER A 1 108 ? 2.524 7.926 -19.375 1.00 60.03 108 SER A N 1
ATOM 830 C CA . SER A 1 108 ? 3.786 7.407 -18.836 1.00 60.03 108 SER A CA 1
ATOM 831 C C . SER A 1 108 ? 4.638 8.554 -18.279 1.00 60.03 108 SER A C 1
ATOM 833 O O . SER A 1 108 ? 4.985 9.469 -19.017 1.00 60.03 108 SER A O 1
ATOM 835 N N . GLY A 1 109 ? 4.953 8.517 -16.980 1.00 64.56 109 GLY A N 1
ATOM 836 C CA . GLY A 1 109 ? 5.739 9.549 -16.286 1.00 64.56 109 GLY A CA 1
ATOM 837 C C . GLY A 1 109 ? 4.929 10.556 -15.458 1.00 64.56 109 GLY A C 1
ATOM 838 O O . GLY A 1 109 ? 5.477 11.119 -14.512 1.00 64.56 109 GLY A O 1
ATOM 839 N N . ALA A 1 110 ? 3.622 10.718 -15.706 1.00 70.56 110 ALA A N 1
ATOM 840 C CA . ALA A 1 110 ? 2.770 11.632 -14.928 1.00 70.56 110 ALA A CA 1
ATOM 841 C C . ALA A 1 110 ? 2.595 11.194 -13.461 1.00 70.56 110 ALA A C 1
ATOM 843 O O . ALA A 1 110 ? 2.344 12.014 -12.580 1.00 70.56 110 ALA A O 1
ATOM 844 N N . TYR A 1 111 ? 2.791 9.902 -13.185 1.00 70.25 111 TYR A N 1
ATOM 845 C CA . TYR A 1 111 ? 2.707 9.344 -11.839 1.00 70.25 111 TYR A CA 1
ATOM 846 C C . TYR A 1 111 ? 3.890 9.689 -10.940 1.00 70.25 111 TYR A C 1
ATOM 848 O O . TYR A 1 111 ? 3.717 9.726 -9.728 1.00 70.25 111 TYR A O 1
ATOM 856 N N . VAL A 1 112 ? 5.074 9.968 -11.489 1.00 76.25 112 VAL A N 1
ATOM 857 C CA . VAL A 1 112 ? 6.299 10.190 -10.701 1.00 76.25 112 VAL A CA 1
ATOM 858 C C . VAL A 1 112 ? 6.149 11.309 -9.654 1.00 76.25 112 VAL A C 1
ATOM 860 O O . VAL A 1 112 ? 6.451 11.051 -8.489 1.00 76.25 112 VAL A O 1
ATOM 863 N N . PRO A 1 113 ? 5.631 12.510 -9.986 1.00 82.12 113 PRO A N 1
ATOM 864 C CA . PRO A 1 113 ? 5.380 13.543 -8.977 1.00 82.12 113 PRO A CA 1
ATOM 865 C C . PRO A 1 113 ? 4.228 13.202 -8.015 1.00 82.12 113 PRO A C 1
ATOM 867 O O . PRO A 1 113 ? 4.178 13.738 -6.910 1.00 82.12 113 PRO A O 1
ATOM 870 N N . PHE A 1 114 ? 3.309 12.310 -8.403 1.00 83.62 114 PHE A N 1
ATOM 871 C CA . PHE A 1 114 ? 2.143 11.926 -7.600 1.00 83.62 114 PHE A CA 1
ATOM 872 C C . PHE A 1 114 ? 2.401 10.725 -6.668 1.00 83.62 114 PHE A C 1
ATOM 874 O O . PHE A 1 114 ? 1.721 10.564 -5.655 1.00 83.62 114 PHE A O 1
ATOM 881 N N . LEU A 1 115 ? 3.428 9.916 -6.945 1.00 83.31 115 LEU A N 1
ATOM 882 C CA . LEU A 1 115 ? 3.856 8.781 -6.120 1.00 83.31 115 LEU A CA 1
ATOM 883 C C . LEU A 1 115 ? 4.016 9.092 -4.620 1.00 83.31 115 LEU A C 1
ATOM 885 O O . LEU A 1 115 ? 3.495 8.309 -3.824 1.00 83.31 115 LEU A O 1
ATOM 889 N N . PRO A 1 116 ? 4.682 10.183 -4.180 1.00 84.56 116 PRO A N 1
ATOM 890 C CA . PRO A 1 116 ? 4.798 10.466 -2.748 1.00 84.56 116 PRO A CA 1
ATOM 891 C C . PRO A 1 116 ? 3.431 10.660 -2.082 1.00 84.56 116 PRO A C 1
ATOM 893 O O . PRO A 1 116 ? 3.227 10.188 -0.965 1.00 84.56 116 PRO A O 1
ATOM 896 N N . PHE A 1 117 ? 2.464 11.268 -2.776 1.00 85.75 117 PHE A N 1
ATOM 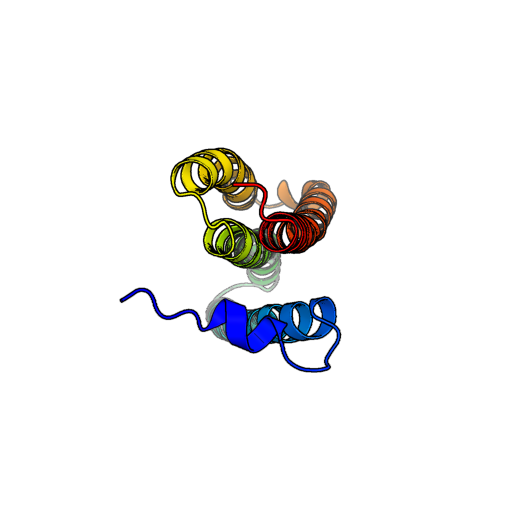897 C CA . PHE A 1 117 ? 1.100 11.410 -2.263 1.00 85.75 117 PHE A CA 1
ATOM 898 C C . PHE A 1 117 ? 0.404 10.052 -2.129 1.00 85.75 117 PHE A C 1
ATOM 900 O O . PHE A 1 117 ? -0.216 9.786 -1.101 1.00 85.75 117 PHE A O 1
ATOM 907 N N . LEU A 1 118 ? 0.563 9.158 -3.110 1.00 84.75 118 LEU A N 1
ATOM 908 C CA . LEU A 1 118 ? 0.026 7.794 -3.042 1.00 84.75 118 LEU A CA 1
ATOM 909 C C . LEU A 1 118 ? 0.615 6.986 -1.877 1.00 84.75 118 LEU A C 1
ATOM 911 O O . LEU A 1 118 ? -0.115 6.254 -1.209 1.00 84.75 118 LEU A O 1
ATOM 915 N N . ILE A 1 119 ? 1.911 7.146 -1.592 1.00 85.62 119 ILE A N 1
ATOM 916 C CA . ILE A 1 119 ? 2.569 6.504 -0.443 1.00 85.62 119 ILE A CA 1
ATOM 917 C C . ILE A 1 119 ? 1.977 7.016 0.873 1.00 85.62 119 ILE A C 1
ATOM 919 O O . ILE A 1 119 ? 1.668 6.214 1.754 1.00 85.62 119 ILE A O 1
ATOM 923 N N . VAL A 1 120 ? 1.776 8.332 1.002 1.00 86.81 120 VAL A N 1
ATOM 924 C CA . VAL A 1 120 ? 1.145 8.924 2.192 1.00 86.81 120 VAL A CA 1
ATOM 925 C C . VAL A 1 120 ? -0.280 8.399 2.359 1.00 86.81 120 VAL A C 1
ATOM 927 O O . VAL A 1 120 ? -0.645 7.989 3.458 1.00 86.81 120 VAL A O 1
ATOM 930 N N . ILE A 1 121 ? -1.068 8.333 1.281 1.00 84.69 121 ILE A N 1
ATOM 931 C CA . ILE A 1 121 ? -2.428 7.777 1.320 1.00 84.69 121 ILE A CA 1
ATOM 932 C C . ILE A 1 121 ? -2.395 6.314 1.782 1.00 84.69 121 ILE A C 1
ATOM 934 O O . ILE A 1 121 ? -3.120 5.956 2.710 1.00 84.69 121 ILE A O 1
ATOM 938 N N . ALA A 1 122 ? -1.523 5.480 1.208 1.00 83.69 122 ALA A N 1
ATOM 939 C CA . ALA A 1 122 ? -1.376 4.084 1.619 1.00 83.69 122 ALA A CA 1
ATOM 940 C C . ALA A 1 122 ? -0.973 3.962 3.104 1.00 83.69 122 ALA A C 1
ATOM 942 O O . ALA A 1 122 ? -1.574 3.180 3.843 1.00 83.69 122 ALA A O 1
ATOM 943 N N . ALA A 1 123 ? -0.038 4.788 3.582 1.00 83.38 123 ALA A N 1
ATOM 944 C CA . ALA A 1 123 ? 0.353 4.820 4.992 1.00 83.38 123 ALA A CA 1
ATOM 945 C C . ALA A 1 123 ? -0.810 5.236 5.912 1.00 83.38 123 ALA A C 1
ATOM 947 O O . ALA A 1 123 ? -1.006 4.640 6.972 1.00 83.38 123 ALA A O 1
ATOM 948 N N . VAL A 1 124 ? -1.634 6.201 5.496 1.00 83.81 124 VAL A N 1
ATOM 949 C CA . VAL A 1 124 ? -2.827 6.616 6.249 1.00 83.81 124 VAL A CA 1
ATOM 950 C C . VAL A 1 124 ? -3.861 5.489 6.305 1.00 83.81 124 VAL A C 1
ATOM 952 O O . VAL A 1 124 ? -4.433 5.262 7.372 1.00 83.81 124 VAL A O 1
ATOM 955 N N . THR A 1 125 ? -4.059 4.712 5.230 1.00 80.56 125 THR A N 1
ATOM 956 C CA . THR A 1 125 ? -5.024 3.591 5.250 1.00 80.56 125 THR A CA 1
ATOM 957 C C . THR A 1 125 ? -4.708 2.528 6.305 1.00 80.56 125 THR A C 1
ATOM 959 O O .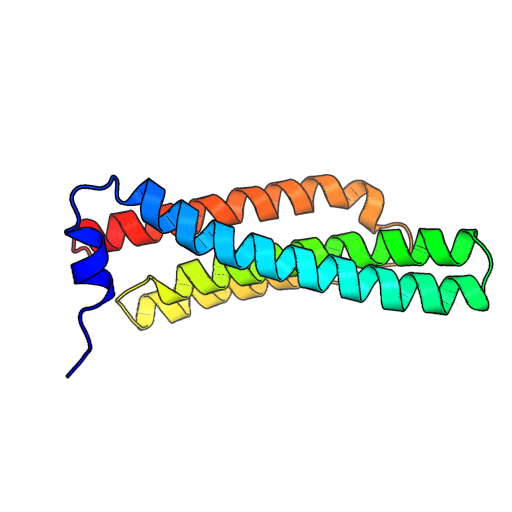 THR A 1 125 ? -5.625 1.899 6.836 1.00 80.56 125 THR A O 1
ATOM 962 N N . PHE A 1 126 ? -3.438 2.385 6.698 1.00 77.31 126 PHE A N 1
ATOM 963 C CA . PHE A 1 126 ? -3.035 1.507 7.798 1.00 77.31 126 PHE A CA 1
ATOM 964 C C . PHE A 1 126 ? -3.667 1.921 9.135 1.00 77.31 126 PHE A C 1
ATOM 966 O O . PHE A 1 126 ? -4.078 1.069 9.924 1.00 77.31 126 PHE A O 1
ATOM 973 N N . THR A 1 127 ? -3.816 3.227 9.378 1.00 75.00 127 THR A N 1
ATOM 974 C CA . THR A 1 127 ? -4.375 3.749 10.636 1.00 75.00 127 THR A CA 1
ATOM 975 C C . THR A 1 127 ? -5.869 3.447 10.793 1.00 75.00 127 THR A C 1
ATOM 977 O O . THR A 1 127 ? -6.327 3.214 11.914 1.00 75.00 127 THR A O 1
ATOM 980 N N . PHE A 1 128 ? -6.625 3.341 9.692 1.00 74.62 128 PHE A N 1
ATOM 981 C CA . PHE A 1 128 ? -8.065 3.048 9.737 1.00 74.62 128 PHE A CA 1
ATOM 982 C C . PHE A 1 128 ? -8.383 1.673 10.330 1.00 74.62 128 PHE A C 1
ATOM 984 O O . PHE A 1 128 ? -9.360 1.530 11.070 1.00 74.62 128 PHE A O 1
ATOM 991 N N . SER A 1 129 ? -7.520 0.679 10.098 1.00 71.00 129 SER A N 1
ATOM 992 C CA . SER A 1 129 ? -7.684 -0.657 10.685 1.00 71.00 129 SER A CA 1
ATOM 993 C C . SER A 1 129 ? -7.660 -0.625 12.221 1.00 71.00 129 SER A C 1
ATOM 995 O O . SER A 1 129 ? -8.432 -1.337 12.861 1.00 71.00 129 SER A O 1
ATOM 997 N 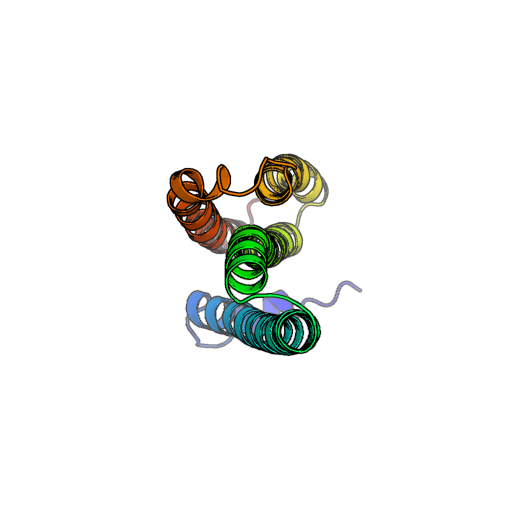N . PHE A 1 130 ? -6.852 0.247 12.836 1.00 69.12 130 PHE A N 1
ATOM 998 C CA . PHE A 1 130 ? -6.806 0.397 14.299 1.00 69.12 130 PHE A CA 1
ATOM 999 C C . PHE A 1 130 ? -8.050 1.101 14.860 1.00 69.12 130 PHE A C 1
ATOM 1001 O O . PHE A 1 130 ? -8.515 0.769 15.955 1.00 69.12 130 PHE A O 1
ATOM 1008 N N . VAL A 1 131 ? -8.634 2.037 14.107 1.00 70.81 131 VAL A N 1
ATOM 1009 C CA . VAL A 1 131 ? -9.850 2.754 14.525 1.00 70.81 131 VAL A CA 1
ATOM 1010 C C . VAL A 1 131 ? -11.049 1.804 14.610 1.00 70.81 131 VAL A C 1
ATOM 1012 O O . VAL A 1 131 ? -11.787 1.844 15.592 1.00 70.81 131 VAL A O 1
ATOM 1015 N N . SER A 1 132 ? -11.223 0.893 13.650 1.00 67.12 132 SER A N 1
ATOM 1016 C CA . SER A 1 132 ? -12.329 -0.080 13.707 1.00 67.12 132 SER A CA 1
ATOM 1017 C C . SER A 1 132 ? -12.201 -1.045 14.892 1.00 67.12 132 SER A C 1
ATOM 1019 O O . SER A 1 132 ? -13.173 -1.307 15.599 1.00 67.12 132 SER A O 1
ATOM 1021 N N . VAL A 1 133 ? -10.986 -1.500 15.200 1.00 67.06 133 VAL A N 1
ATOM 1022 C CA . VAL A 1 133 ? -10.740 -2.429 16.319 1.00 67.06 133 VAL A CA 1
ATOM 1023 C C . VAL A 1 133 ? -11.049 -1.778 17.667 1.00 67.06 133 VAL A C 1
ATOM 1025 O O . VAL A 1 133 ? -11.639 -2.406 18.548 1.00 67.06 133 VAL A O 1
ATOM 1028 N N . THR A 1 134 ? -10.708 -0.497 17.828 1.00 65.69 134 THR A N 1
ATOM 1029 C CA . THR A 1 134 ? -11.044 0.252 19.049 1.00 65.69 134 THR A CA 1
ATOM 1030 C C . THR A 1 134 ? -12.553 0.475 19.200 1.00 65.69 134 THR A C 1
ATOM 1032 O O . THR A 1 134 ? -13.063 0.350 20.315 1.00 65.69 134 THR A O 1
ATOM 1035 N N . ARG A 1 135 ? -13.293 0.709 18.104 1.00 66.75 135 ARG A N 1
ATOM 1036 C CA . ARG A 1 135 ? -14.770 0.779 18.113 1.00 66.75 135 ARG A CA 1
ATOM 1037 C C . ARG A 1 135 ? -15.416 -0.556 18.473 1.00 66.75 135 ARG A C 1
ATOM 1039 O O . ARG A 1 135 ? -16.275 -0.590 19.353 1.00 66.75 135 ARG A O 1
ATOM 1046 N N . PHE A 1 136 ? -14.934 -1.649 17.879 1.00 62.31 136 PHE A N 1
ATOM 1047 C CA . PHE A 1 136 ? -15.391 -3.005 18.189 1.00 62.31 136 PHE A CA 1
ATOM 1048 C C . PHE A 1 136 ? -15.209 -3.335 19.678 1.00 62.31 136 PHE A C 1
ATOM 1050 O O . PHE A 1 136 ? -16.101 -3.911 20.302 1.00 62.31 136 PHE A O 1
ATOM 1057 N N . LYS A 1 137 ? -14.083 -2.920 20.275 1.00 64.00 137 LYS A N 1
ATOM 1058 C CA . LYS A 1 137 ? -13.810 -3.107 21.707 1.00 64.00 137 LYS A CA 1
ATOM 1059 C C . LYS A 1 137 ? -14.758 -2.308 22.600 1.00 64.00 137 LYS A C 1
ATOM 1061 O O . LYS A 1 137 ? -15.241 -2.832 23.599 1.00 64.00 137 LYS A O 1
ATOM 1066 N N . ASN A 1 138 ? -15.033 -1.058 22.239 1.00 64.94 138 ASN A N 1
ATOM 1067 C CA . ASN A 1 138 ? -15.896 -0.181 23.028 1.00 64.94 138 ASN A CA 1
ATOM 1068 C C . ASN A 1 138 ? -17.385 -0.566 22.937 1.00 64.94 138 ASN A C 1
ATOM 1070 O O . ASN A 1 138 ? -18.209 0.062 23.594 1.00 64.94 138 ASN A O 1
ATOM 1074 N N . GLY A 1 139 ? -17.740 -1.583 22.138 1.00 58.47 139 GLY A N 1
ATOM 1075 C CA . GLY A 1 139 ? -19.118 -2.051 21.989 1.00 58.47 139 GLY A CA 1
ATOM 1076 C C . GLY A 1 139 ? -20.039 -1.030 21.322 1.00 58.47 139 GLY A C 1
ATOM 1077 O O . GLY A 1 139 ? -21.256 -1.182 21.391 1.00 58.47 139 GLY A O 1
ATOM 1078 N N . VAL A 1 140 ? -19.468 0.001 20.692 1.00 56.72 140 VAL A N 1
ATOM 1079 C CA . VAL A 1 140 ? -20.220 1.005 19.943 1.00 56.72 140 VAL A CA 1
ATOM 1080 C C . VAL A 1 140 ? -20.637 0.346 18.633 1.00 56.72 140 VAL A C 1
ATOM 1082 O O . VAL A 1 140 ? -19.808 0.160 17.743 1.00 56.72 140 VAL A O 1
ATOM 1085 N N . GLN A 1 141 ? -21.896 -0.092 18.580 1.00 52.38 141 GLN A N 1
ATOM 1086 C CA . GLN A 1 141 ? -22.564 -0.569 17.370 1.00 52.38 141 GLN A CA 1
ATOM 1087 C C . GLN A 1 141 ? -23.120 0.625 16.600 1.00 52.38 141 GLN A C 1
ATOM 1089 O O . GLN A 1 141 ? -23.855 1.423 17.217 1.00 52.38 141 GLN A O 1
#

Sequence (141 aa):
MQSKRLKLTLHLPLNEAKNLCAMLGYGVVILSLLFIVTCLVLLGGISASFSSEIVTANFLKMLPWFLGGYATYLLGAWISFEPVWMQRVLNAMPAVALVSLFYMDASSGAYVPFLPFLIVIAAVTFTFSFVSVTRFKNGVQ

Foldseek 3Di:
DPPCVVVVQVPPPDDSVVVLCVVLVVVVVVLVVVLVVVLCVVLVVCVVPHDPVVSVLVVLLCLLVSLLVLLLSLLVLLLVLAPDPVVSVVSVVVSVVLSVVSVDDDDRPPCPVVNVVSVVSSVVSNVSNVVSVVCVVVVPD

Secondary structure (DSSP, 8-state):
----HHHHHHTSSS-HHHHHHHHHHHHHHHHHHHHHHHHHHHHHHHHTTS-HHHHHHHHHHHHHHHHHHHHHHHHHHHHHH-S-HHHHHHHHHHHHHHHHTTS----TTTTTTTHHHHHHHHHHHHHHHHHHHHHHHTT--